Protein AF-A0A7S2I646-F1 (afdb_monomer)

Foldseek 3Di:
DDDDDPPPDDDPDPPVVVVVVVVVVVVVVVVVVVVVVVLVPDDPVCNVLDDPDPDPVVVVLVPDDPVSVVVVLVVLQVVLVVCVVVVVNVVSVVSNSD

InterPro domains:
  IPR011990 Tetratricopeptide-like helical domain superfamily [G3DSA:1.25.40.10] (51-98)

Secondary structure (DSSP, 8-state):
------------S--HHHHHHHHHHHHHHHHHHHHHHHHHTS-HHHHHH--S---HHHHHHHTS-HHHHHHHHHHHHHHHHHHHHTT-HHHHHHHHT-

pLDDT: mean 80.38, std 17.05, range [36.31, 98.25]

Radius of gyration: 22.43 Å; Cα contacts (8 Å, |Δi|>4): 33; chains: 1; bounding box: 46×64×43 Å

Solvent-accessible surface area (backbone atoms only — not comparable to full-atom values): 5954 Å² total; per-residue (Å²): 142,83,80,78,81,78,86,82,74,86,84,87,63,91,48,62,67,59,53,52,50,54,51,52,51,51,53,52,50,54,54,48,52,55,51,47,57,56,51,72,71,45,58,71,70,54,63,77,67,62,57,91,72,83,47,69,66,52,61,54,51,72,70,46,58,70,76,58,36,51,54,51,53,52,51,39,50,49,57,16,50,52,31,42,75,73,68,37,53,68,64,14,50,60,35,69,62,104

Organism: NCBI:txid327968

Mean predicted aligned error: 13.11 Å

Sequence (98 aa):
WVQAPAAMGMFGGDNELGNILQEAVKLKSAQMGQKRKQYETWPFFVQHTIFHSEKEDFKAWRQLPFAEKMKVSERIKEEGNELHSKGQWSDAVDKYEE

Structure (mmCIF, N/CA/C/O backbone):
data_AF-A0A7S2I646-F1
#
_entry.id   AF-A0A7S2I646-F1
#
loop_
_atom_site.group_PDB
_atom_site.id
_atom_site.type_symbol
_atom_site.label_atom_id
_atom_site.label_alt_id
_atom_site.label_comp_id
_atom_site.label_asym_id
_atom_site.label_entity_id
_atom_site.label_seq_id
_atom_site.pdbx_PDB_ins_code
_atom_site.Cartn_x
_atom_site.Cartn_y
_atom_site.Cartn_z
_atom_site.occupancy
_atom_site.B_iso_or_equiv
_atom_site.auth_seq_id
_atom_site.auth_comp_id
_atom_site.auth_asym_id
_atom_site.auth_atom_id
_atom_site.pdbx_PDB_model_num
ATOM 1 N N . TRP A 1 1 ? 19.972 47.802 10.657 1.00 45.66 1 TRP A N 1
ATOM 2 C CA . TRP A 1 1 ? 19.121 47.122 11.646 1.00 45.66 1 TRP A CA 1
ATOM 3 C C . TRP A 1 1 ? 18.227 46.122 10.943 1.00 45.66 1 TRP A C 1
ATOM 5 O O . TRP A 1 1 ? 17.233 46.556 10.397 1.00 45.66 1 TRP A O 1
ATOM 15 N N . VAL A 1 2 ? 18.601 44.841 10.911 1.00 40.00 2 VAL A N 1
ATOM 16 C CA . VAL A 1 2 ? 17.724 43.711 11.277 1.00 40.00 2 VAL A CA 1
ATOM 17 C C . VAL A 1 2 ? 18.676 42.577 11.660 1.00 40.00 2 VAL A C 1
ATOM 19 O O . VAL A 1 2 ? 19.292 41.943 10.811 1.00 40.00 2 VAL A O 1
ATOM 22 N N . GLN A 1 3 ? 18.872 42.415 12.964 1.00 36.31 3 GLN A N 1
ATOM 23 C CA . GLN A 1 3 ? 19.603 41.311 13.566 1.00 36.31 3 GLN A CA 1
ATOM 24 C C . GLN A 1 3 ? 18.612 40.153 13.705 1.00 36.31 3 GLN A C 1
ATOM 26 O O . GLN A 1 3 ? 17.602 40.296 14.390 1.00 36.31 3 GLN A O 1
ATOM 31 N N . ALA A 1 4 ? 18.854 39.038 13.016 1.00 44.03 4 ALA A N 1
ATOM 32 C CA . ALA A 1 4 ? 18.091 37.816 13.243 1.00 44.03 4 ALA A CA 1
ATOM 33 C C . ALA A 1 4 ? 18.421 37.295 14.656 1.00 44.03 4 ALA A C 1
ATOM 35 O O . ALA A 1 4 ? 19.607 37.196 14.988 1.00 44.03 4 ALA A O 1
ATOM 36 N N . PRO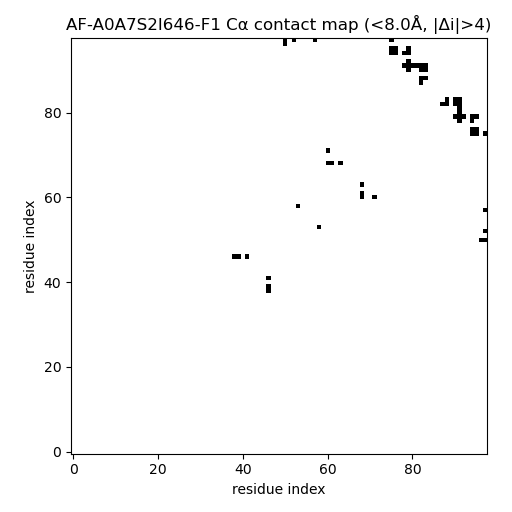 A 1 5 ? 17.429 36.989 15.510 1.00 44.41 5 PRO A N 1
ATOM 37 C CA . PRO A 1 5 ? 17.713 36.461 16.832 1.00 44.41 5 PRO A CA 1
ATOM 38 C C . PRO A 1 5 ? 18.255 35.038 16.692 1.00 44.41 5 PRO A C 1
ATOM 40 O O . PRO A 1 5 ? 17.557 34.121 16.260 1.00 44.41 5 PRO A O 1
ATOM 43 N N . ALA A 1 6 ? 19.522 34.867 17.066 1.00 43.88 6 ALA A N 1
ATOM 44 C CA . ALA A 1 6 ? 20.096 33.568 17.351 1.00 43.88 6 ALA A CA 1
ATOM 45 C C . ALA A 1 6 ? 19.301 32.947 18.506 1.00 43.88 6 ALA A C 1
ATOM 47 O O . ALA A 1 6 ? 19.454 33.344 19.661 1.00 43.88 6 ALA A O 1
ATOM 48 N N . ALA A 1 7 ? 18.449 31.971 18.197 1.00 47.81 7 ALA A N 1
ATOM 49 C CA . ALA A 1 7 ? 17.899 31.056 19.187 1.00 47.81 7 ALA A CA 1
ATOM 50 C C . ALA A 1 7 ? 19.019 30.104 19.641 1.00 47.81 7 ALA A C 1
ATOM 52 O O . ALA A 1 7 ? 19.049 28.925 19.304 1.00 47.81 7 ALA A O 1
ATOM 53 N N . MET A 1 8 ? 19.990 30.655 20.367 1.00 47.59 8 MET A N 1
ATOM 54 C CA . MET A 1 8 ? 21.030 29.913 21.063 1.00 47.59 8 MET A CA 1
ATOM 55 C C . MET A 1 8 ? 20.491 29.614 22.461 1.00 47.59 8 MET A C 1
ATOM 57 O O . MET A 1 8 ? 20.765 30.312 23.432 1.00 47.59 8 MET A O 1
ATOM 61 N N . GLY A 1 9 ? 19.612 28.615 22.518 1.00 43.12 9 GLY A N 1
ATOM 62 C CA . GLY A 1 9 ? 18.990 28.126 23.738 1.00 43.12 9 GLY A CA 1
ATOM 63 C C . GLY A 1 9 ? 19.397 26.684 24.010 1.00 43.12 9 GLY A C 1
ATOM 64 O O . GLY A 1 9 ? 18.845 25.771 23.413 1.00 43.12 9 GLY A O 1
ATOM 65 N N . MET A 1 10 ? 20.321 26.527 24.960 1.00 47.50 10 MET A N 1
ATOM 66 C CA . MET A 1 10 ? 20.365 25.427 25.933 1.00 47.50 10 MET A CA 1
ATOM 67 C C . MET A 1 10 ? 20.516 23.992 25.404 1.00 47.50 10 MET A C 1
ATOM 69 O O . MET A 1 10 ? 19.564 23.230 25.431 1.00 47.50 10 MET A O 1
ATOM 73 N N . PHE A 1 11 ? 21.744 23.573 25.091 1.00 50.03 11 PHE A N 1
ATOM 74 C CA . PHE A 1 11 ? 22.197 22.201 25.380 1.00 50.03 11 PHE A CA 1
ATOM 75 C C . PHE A 1 11 ? 23.693 22.230 25.727 1.00 50.03 11 PHE A C 1
ATOM 77 O O . PHE A 1 11 ? 24.549 21.806 24.958 1.00 50.03 11 PHE A O 1
ATOM 84 N N . GLY A 1 12 ? 24.002 22.838 26.876 1.00 45.88 12 GLY A N 1
ATOM 85 C CA . GLY A 1 12 ? 25.315 22.769 27.513 1.00 45.88 12 GLY A CA 1
ATOM 86 C C . GLY A 1 12 ? 25.336 21.613 28.508 1.00 45.88 12 GLY A C 1
ATOM 87 O O . GLY A 1 12 ? 24.665 21.673 29.533 1.00 45.88 12 GLY A O 1
ATOM 88 N N . GLY A 1 13 ? 26.085 20.570 28.175 1.00 46.41 13 GLY A N 1
ATOM 89 C CA . GLY A 1 13 ? 26.248 19.341 28.950 1.00 46.41 13 GLY A CA 1
ATOM 90 C C . GLY A 1 13 ? 26.352 18.188 27.967 1.00 46.41 13 GLY A C 1
ATOM 91 O O . GLY A 1 13 ? 25.512 18.122 27.075 1.00 46.41 13 GLY A O 1
ATOM 92 N N . ASP A 1 14 ? 27.391 17.356 28.074 1.00 61.16 14 ASP A N 1
ATOM 93 C CA . ASP A 1 14 ? 27.642 16.202 27.199 1.00 61.16 14 ASP A CA 1
ATOM 94 C C . ASP A 1 14 ? 26.370 15.367 27.032 1.00 61.16 14 ASP A C 1
ATOM 96 O O . ASP A 1 14 ? 26.009 14.534 27.863 1.00 61.16 14 ASP A O 1
ATOM 100 N N . ASN A 1 15 ? 25.632 15.661 25.964 1.00 70.19 15 ASN A N 1
ATOM 101 C CA . ASN A 1 15 ? 24.295 15.146 25.772 1.00 70.19 15 ASN A CA 1
ATOM 102 C C . ASN A 1 15 ? 24.441 13.860 24.976 1.00 70.19 15 ASN A C 1
ATOM 104 O O . ASN A 1 15 ? 24.247 13.845 23.763 1.00 70.19 15 ASN A O 1
ATOM 108 N N . GLU A 1 16 ? 24.857 12.797 25.661 1.00 79.69 16 GLU A N 1
ATOM 109 C CA . GLU A 1 16 ? 25.010 11.450 25.107 1.00 79.69 16 GLU A CA 1
ATOM 110 C C . GLU A 1 16 ? 23.783 11.054 24.272 1.00 79.69 16 GLU A C 1
ATOM 112 O O . GLU A 1 16 ? 23.916 10.604 23.136 1.00 79.69 16 GLU A O 1
ATOM 117 N N . LEU A 1 17 ? 22.579 11.367 24.763 1.00 82.31 17 LEU A N 1
ATOM 118 C CA . LEU A 1 17 ? 21.332 11.183 24.022 1.00 82.31 17 LEU A CA 1
ATOM 119 C C . LEU A 1 17 ? 21.273 12.030 22.739 1.00 82.31 17 LEU A C 1
ATOM 121 O O . LEU A 1 17 ? 20.864 11.538 21.691 1.00 82.31 17 LEU A O 1
ATOM 125 N N . GLY A 1 18 ? 21.688 13.296 22.800 1.00 84.88 18 GLY A N 1
ATOM 126 C CA . GLY A 1 18 ? 21.779 14.176 21.633 1.00 84.88 18 GLY A CA 1
ATOM 127 C C . GLY A 1 18 ? 22.759 13.656 20.577 1.00 84.88 18 GLY A C 1
ATOM 128 O O . GLY A 1 18 ? 22.443 13.680 19.387 1.00 84.88 18 GLY A O 1
ATOM 129 N N . ASN A 1 19 ? 23.902 13.119 21.004 1.00 85.69 19 ASN A N 1
ATOM 130 C CA . ASN A 1 19 ? 24.891 12.504 20.119 1.00 85.69 19 ASN A CA 1
ATOM 131 C C . ASN A 1 19 ? 24.339 11.226 19.468 1.00 85.69 19 ASN A C 1
ATOM 133 O O . ASN A 1 19 ? 24.404 11.094 18.245 1.00 85.69 19 ASN A O 1
ATOM 137 N N . ILE A 1 20 ? 23.699 10.346 20.246 1.00 88.56 20 ILE A N 1
ATOM 138 C CA . ILE A 1 20 ? 23.029 9.138 19.737 1.00 88.56 20 ILE A CA 1
ATOM 139 C C . ILE A 1 20 ? 21.941 9.504 18.718 1.00 88.56 20 ILE A C 1
ATOM 141 O O . ILE A 1 20 ? 21.855 8.897 17.650 1.00 88.56 20 ILE A O 1
ATOM 145 N N . LEU A 1 21 ? 21.124 10.523 19.001 1.00 89.88 21 LEU A N 1
ATOM 146 C CA . LEU A 1 21 ? 20.094 10.992 18.072 1.00 89.88 21 LEU A CA 1
ATOM 147 C C . LEU A 1 21 ? 20.707 11.543 16.778 1.00 89.88 21 LEU A C 1
ATOM 149 O O . LEU A 1 21 ? 20.210 11.241 15.693 1.00 89.88 21 LEU A O 1
ATOM 153 N N . GLN A 1 22 ? 21.801 12.305 16.857 1.00 88.12 22 GLN A N 1
ATOM 154 C CA . GLN A 1 22 ? 22.503 12.793 15.667 1.00 88.12 22 GLN A CA 1
ATOM 155 C C . GLN A 1 22 ? 23.090 11.652 14.827 1.00 88.12 22 GLN A C 1
ATOM 157 O O . GLN A 1 22 ? 23.003 11.691 13.597 1.00 88.12 22 GLN A O 1
ATOM 162 N N . GLU A 1 23 ? 23.665 10.629 15.457 1.00 89.88 23 GLU A N 1
ATOM 163 C 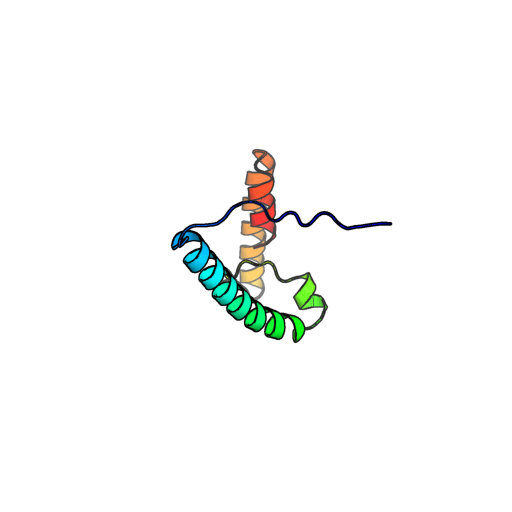CA . GLU A 1 23 ? 24.158 9.439 14.760 1.00 89.88 23 GLU A CA 1
ATOM 164 C C . GLU A 1 23 ? 23.021 8.642 14.113 1.00 89.88 23 GLU A C 1
ATOM 166 O O . GLU A 1 23 ? 23.107 8.298 12.932 1.00 89.88 23 GLU A O 1
ATOM 171 N N . ALA A 1 24 ? 21.912 8.435 14.827 1.00 89.81 24 ALA A N 1
ATOM 172 C CA . ALA A 1 24 ? 20.723 7.775 14.295 1.00 89.81 24 ALA A CA 1
ATOM 173 C C . ALA A 1 24 ? 20.144 8.522 13.080 1.00 89.81 24 ALA A C 1
ATOM 175 O O . ALA A 1 24 ? 19.774 7.902 12.079 1.00 89.81 24 ALA A O 1
ATOM 176 N N . VAL A 1 25 ? 20.114 9.859 13.122 1.00 89.88 25 VAL A N 1
ATOM 177 C CA . VAL A 1 25 ? 19.680 10.694 11.991 1.00 89.88 25 VAL A CA 1
ATOM 178 C C . VAL A 1 25 ? 20.623 10.543 10.799 1.00 89.88 25 VAL A C 1
ATOM 180 O O . VAL A 1 25 ? 20.145 10.387 9.671 1.00 89.88 25 VAL A O 1
ATOM 183 N N . LYS A 1 26 ? 21.945 10.542 11.013 1.00 90.88 26 LYS A N 1
ATOM 184 C CA . LYS A 1 26 ? 22.935 10.323 9.942 1.00 90.88 26 LYS A CA 1
ATOM 185 C C . LYS A 1 26 ? 22.764 8.946 9.298 1.00 90.88 26 LYS A C 1
ATOM 187 O O . LYS A 1 26 ? 22.705 8.857 8.072 1.00 90.88 26 LYS A O 1
ATOM 192 N N . LEU A 1 27 ? 22.614 7.896 10.108 1.00 89.50 27 LEU A N 1
ATOM 193 C CA . LEU A 1 27 ? 22.373 6.526 9.647 1.00 89.50 27 LEU A CA 1
ATOM 194 C C . LEU A 1 27 ? 21.090 6.426 8.815 1.00 89.50 27 LEU A C 1
ATOM 196 O O . LEU A 1 27 ? 21.123 5.937 7.685 1.00 89.50 27 LEU A O 1
ATOM 200 N N . LYS A 1 28 ? 19.969 6.949 9.324 1.00 86.88 28 LYS A N 1
ATOM 201 C CA . LYS A 1 28 ? 18.687 6.921 8.608 1.00 86.88 28 LYS A CA 1
ATOM 202 C C . LYS A 1 28 ? 18.735 7.742 7.318 1.00 86.88 28 LYS A C 1
ATOM 204 O O . LYS A 1 28 ? 18.190 7.313 6.305 1.00 86.88 28 LYS A O 1
ATOM 209 N N . SER A 1 29 ? 19.428 8.881 7.323 1.00 85.44 29 SER A N 1
ATOM 210 C CA . SER A 1 29 ? 19.618 9.718 6.130 1.00 85.44 29 SER A CA 1
ATOM 211 C C . SER A 1 29 ? 20.450 9.006 5.060 1.00 85.44 29 SER A C 1
ATOM 213 O O . SER A 1 29 ? 20.094 9.047 3.884 1.00 85.44 29 SER A O 1
ATOM 215 N N . ALA A 1 30 ? 21.512 8.296 5.454 1.00 87.62 30 ALA A N 1
ATOM 216 C CA . ALA A 1 30 ? 22.309 7.475 4.543 1.00 87.62 30 ALA A CA 1
ATOM 217 C C . ALA A 1 30 ? 21.492 6.315 3.942 1.00 87.62 30 ALA A C 1
ATOM 219 O O . ALA A 1 30 ? 21.522 6.110 2.727 1.00 87.62 30 ALA A O 1
ATOM 220 N N . GLN A 1 31 ? 20.708 5.606 4.763 1.00 84.56 31 GLN A N 1
ATOM 221 C CA . GLN A 1 31 ? 19.810 4.536 4.306 1.00 84.56 31 GLN A CA 1
ATOM 222 C C . GLN A 1 31 ? 18.736 5.060 3.337 1.00 84.56 31 GLN A C 1
ATOM 224 O O . GLN A 1 31 ? 18.504 4.476 2.277 1.00 84.56 31 GLN A O 1
ATOM 229 N N . MET A 1 32 ? 18.112 6.194 3.665 1.00 82.69 32 MET A N 1
ATOM 230 C CA . MET A 1 32 ? 17.124 6.859 2.809 1.00 82.69 32 MET A CA 1
ATOM 231 C C . MET A 1 32 ? 17.744 7.335 1.494 1.00 82.69 32 MET A C 1
ATOM 233 O O . MET A 1 32 ? 17.116 7.212 0.447 1.00 82.69 32 MET A O 1
ATOM 237 N N . GLY A 1 33 ? 18.983 7.832 1.521 1.00 85.50 33 GLY A N 1
ATOM 238 C CA . GLY A 1 33 ? 19.700 8.268 0.324 1.00 85.50 33 GLY A CA 1
ATOM 239 C C . GLY A 1 33 ? 19.906 7.144 -0.694 1.00 85.50 33 GLY A C 1
ATOM 240 O O . GLY A 1 33 ? 19.764 7.374 -1.893 1.00 85.50 33 GLY A O 1
ATOM 241 N N . GLN A 1 34 ? 20.186 5.919 -0.237 1.00 81.00 34 GLN A N 1
ATOM 242 C CA . GLN A 1 34 ? 20.286 4.750 -1.118 1.00 81.00 34 GLN A CA 1
ATOM 243 C C . GLN A 1 34 ? 18.929 4.372 -1.723 1.00 81.00 34 GLN A C 1
ATOM 245 O O . GLN A 1 34 ? 18.826 4.232 -2.942 1.00 81.00 34 GLN A O 1
ATOM 250 N N . LYS A 1 35 ? 17.878 4.282 -0.897 1.00 80.12 35 LYS A N 1
ATOM 251 C CA . LYS A 1 35 ? 16.514 3.973 -1.363 1.00 80.12 35 LYS A CA 1
ATOM 252 C C . LYS A 1 35 ? 15.985 5.022 -2.342 1.00 80.12 35 LYS A C 1
ATOM 254 O O . LYS A 1 35 ? 15.384 4.673 -3.351 1.00 80.12 35 LYS A O 1
ATOM 259 N N . ARG A 1 36 ? 16.266 6.303 -2.091 1.00 83.81 36 ARG A N 1
ATOM 260 C CA . ARG A 1 36 ? 15.862 7.412 -2.962 1.00 83.81 36 ARG A CA 1
ATOM 261 C C . ARG A 1 36 ? 16.495 7.320 -4.347 1.00 83.81 36 ARG A C 1
ATOM 263 O O . ARG A 1 36 ? 15.788 7.488 -5.330 1.00 83.81 36 ARG A O 1
ATOM 270 N N . LYS A 1 37 ? 17.788 6.991 -4.438 1.00 87.25 37 LYS A N 1
ATOM 271 C CA . LYS A 1 37 ? 18.451 6.773 -5.736 1.00 87.25 37 LYS A CA 1
ATOM 272 C C . LYS A 1 37 ? 17.792 5.647 -6.532 1.00 87.25 37 LYS A C 1
ATOM 274 O O . LYS A 1 37 ? 17.665 5.765 -7.740 1.00 87.25 37 LYS A O 1
ATOM 279 N N . GLN A 1 38 ? 17.380 4.568 -5.867 1.00 81.56 38 GLN A N 1
ATOM 280 C CA . GLN A 1 38 ? 16.670 3.465 -6.517 1.00 81.56 38 GLN A CA 1
ATOM 281 C C . GLN A 1 38 ? 15.250 3.861 -6.943 1.00 81.56 38 GLN A C 1
ATOM 283 O O . GLN A 1 38 ? 14.816 3.498 -8.027 1.00 81.56 38 GLN A O 1
ATOM 288 N N . TYR A 1 39 ? 14.541 4.630 -6.120 1.00 81.50 39 TYR A N 1
ATOM 289 C CA . TYR A 1 39 ? 13.222 5.157 -6.465 1.00 81.50 39 TYR A CA 1
ATOM 290 C C . TYR A 1 39 ? 13.277 6.093 -7.684 1.00 81.50 39 TYR A C 1
ATOM 292 O O . TYR A 1 39 ? 12.467 5.973 -8.598 1.00 81.50 39 TYR A O 1
ATOM 300 N N . GLU A 1 40 ? 14.272 6.984 -7.737 1.00 86.00 40 GLU A N 1
ATOM 301 C CA . GLU A 1 40 ? 14.454 7.948 -8.832 1.00 86.00 40 GLU A CA 1
ATOM 302 C C . GLU A 1 40 ? 14.790 7.281 -10.181 1.00 86.00 40 GLU A C 1
ATOM 304 O O . GLU A 1 40 ? 14.566 7.893 -11.224 1.00 86.00 40 GLU A O 1
ATOM 309 N N . THR A 1 41 ? 15.281 6.033 -10.200 1.00 87.25 41 THR A N 1
ATOM 310 C CA . THR A 1 41 ? 15.523 5.287 -11.452 1.00 87.25 41 THR A CA 1
ATOM 311 C C . THR A 1 41 ? 14.287 4.562 -11.981 1.00 87.25 41 THR A C 1
ATOM 313 O O . THR A 1 41 ? 14.299 4.096 -13.122 1.00 87.25 41 THR A O 1
ATOM 316 N N . TRP A 1 42 ? 13.216 4.445 -11.193 1.00 81.12 42 TRP A N 1
ATOM 317 C CA . TRP A 1 42 ? 12.001 3.763 -11.626 1.00 81.12 42 TRP A CA 1
ATOM 318 C C . TRP A 1 42 ? 11.184 4.606 -12.613 1.00 81.12 42 TRP A C 1
ATOM 320 O O . TRP A 1 42 ? 11.186 5.835 -12.522 1.00 81.12 42 TRP A O 1
ATOM 330 N N . PRO A 1 43 ? 10.443 3.976 -13.546 1.00 84.25 43 PRO A N 1
ATOM 331 C CA . PRO A 1 43 ? 9.518 4.689 -14.421 1.00 84.25 43 PRO A CA 1
ATOM 332 C C . PRO A 1 43 ? 8.498 5.519 -13.630 1.00 84.25 43 PRO A C 1
ATOM 334 O O . PRO A 1 43 ? 8.056 5.107 -12.560 1.00 84.25 43 PRO A O 1
ATOM 337 N N . PHE A 1 44 ? 8.059 6.647 -14.195 1.00 79.31 44 PHE A N 1
ATOM 338 C CA . PHE A 1 44 ? 7.153 7.590 -13.525 1.00 79.31 44 PHE A CA 1
ATOM 339 C C . PHE A 1 44 ? 5.883 6.923 -12.975 1.00 79.31 44 PHE A C 1
ATOM 341 O O . PHE A 1 44 ? 5.500 7.165 -11.837 1.00 79.31 44 PHE A O 1
ATOM 348 N N . PHE A 1 45 ? 5.261 6.014 -13.734 1.00 70.25 45 PHE A N 1
ATOM 349 C CA . PHE A 1 45 ? 4.070 5.311 -13.250 1.00 70.25 45 PHE A CA 1
ATOM 350 C C . PHE A 1 45 ? 4.365 4.472 -11.997 1.00 70.25 45 PHE A C 1
ATOM 352 O O . PHE A 1 45 ? 3.572 4.489 -11.071 1.00 70.25 45 PHE A O 1
ATOM 359 N N . VAL A 1 46 ? 5.532 3.826 -11.921 1.00 69.38 46 VAL A N 1
ATOM 360 C CA . VAL A 1 46 ? 5.952 3.008 -10.774 1.00 69.38 46 VAL A CA 1
ATOM 361 C C . VAL A 1 46 ? 6.191 3.876 -9.538 1.00 69.38 46 VAL A C 1
ATOM 363 O O . VAL A 1 46 ? 5.789 3.499 -8.443 1.00 69.38 46 VAL A O 1
ATOM 366 N N . GLN A 1 47 ? 6.780 5.062 -9.707 1.00 75.25 47 GLN A N 1
ATOM 367 C CA . GLN A 1 47 ? 6.962 6.035 -8.623 1.00 75.25 47 GLN A CA 1
ATOM 368 C C . GLN A 1 47 ? 5.624 6.459 -7.993 1.00 75.25 47 GLN A C 1
ATOM 370 O O . GLN A 1 47 ? 5.529 6.625 -6.781 1.00 75.25 47 GLN A O 1
ATOM 375 N N . HIS A 1 48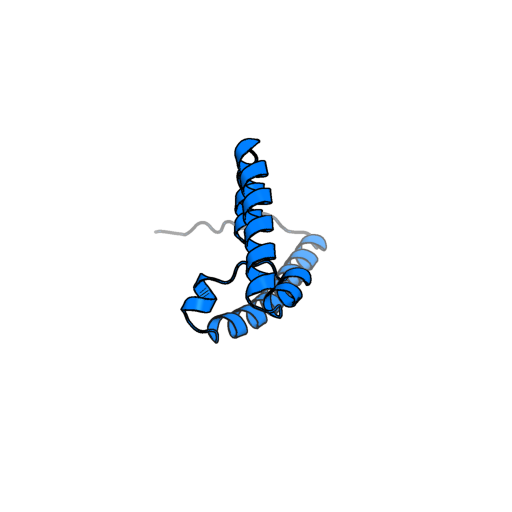 ? 4.573 6.575 -8.808 1.00 69.88 48 HIS A N 1
ATOM 376 C CA . HIS A 1 48 ? 3.243 7.008 -8.371 1.00 69.88 48 HIS A CA 1
ATOM 377 C C . HIS A 1 48 ? 2.283 5.871 -8.004 1.00 69.88 48 HIS A C 1
ATOM 379 O O . HIS A 1 48 ? 1.175 6.146 -7.552 1.00 69.88 48 HIS A O 1
ATOM 385 N N . THR A 1 49 ? 2.688 4.614 -8.186 1.00 64.81 49 THR A N 1
ATOM 386 C CA . THR A 1 49 ? 1.873 3.436 -7.846 1.00 64.81 49 THR A CA 1
ATOM 387 C C . THR A 1 49 ? 2.547 2.515 -6.834 1.00 64.81 49 THR A C 1
ATOM 389 O O . THR A 1 49 ? 2.005 1.455 -6.528 1.00 64.81 49 THR A O 1
ATOM 392 N N . ILE A 1 50 ? 3.748 2.852 -6.352 1.00 60.12 50 ILE A N 1
ATOM 393 C CA . ILE A 1 50 ? 4.400 2.087 -5.292 1.00 60.12 50 ILE A CA 1
ATOM 394 C C . ILE A 1 50 ? 3.836 2.507 -3.946 1.00 60.12 50 ILE A C 1
ATOM 396 O O . ILE A 1 50 ? 4.125 3.575 -3.410 1.00 60.12 50 ILE A O 1
ATOM 400 N N . PHE A 1 51 ? 3.044 1.601 -3.395 1.00 59.59 51 PHE A N 1
ATOM 401 C CA . PHE A 1 51 ? 2.689 1.594 -1.992 1.00 59.59 51 PHE A CA 1
ATOM 402 C C . PHE A 1 51 ? 3.874 1.031 -1.194 1.00 59.59 51 PHE A C 1
ATOM 404 O O . PHE A 1 51 ? 4.572 0.115 -1.634 1.00 59.59 51 PHE A O 1
ATOM 411 N N . HIS A 1 52 ? 4.157 1.634 -0.038 1.00 54.38 52 HIS A N 1
ATOM 412 C CA . HIS A 1 52 ? 5.390 1.445 0.747 1.00 54.38 52 HIS A CA 1
ATOM 413 C C . HIS A 1 52 ? 5.534 0.053 1.388 1.00 54.38 52 HIS A C 1
ATOM 415 O O . HIS A 1 52 ? 6.499 -0.234 2.101 1.00 54.38 52 HIS A O 1
ATOM 421 N N . SER A 1 53 ? 4.560 -0.812 1.170 1.00 57.75 53 SER A N 1
ATOM 422 C CA . SER A 1 53 ? 4.421 -2.120 1.774 1.00 57.75 53 SER A CA 1
ATOM 423 C C . SER A 1 53 ? 5.218 -3.160 0.976 1.00 57.75 53 SER A C 1
ATOM 425 O O . SER A 1 53 ? 4.731 -3.851 0.086 1.00 57.75 53 SER A O 1
ATOM 427 N N . GLU A 1 54 ? 6.493 -3.321 1.331 1.00 64.12 54 GLU A N 1
ATOM 428 C CA . GLU A 1 54 ? 7.339 -4.435 0.872 1.00 64.12 54 GLU A CA 1
ATOM 429 C C . GLU A 1 54 ? 7.052 -5.734 1.655 1.00 64.12 54 GLU A C 1
ATOM 431 O O . GLU A 1 54 ? 7.975 -6.433 2.074 1.00 64.12 54 GLU A O 1
ATOM 436 N N . LYS A 1 55 ? 5.776 -6.071 1.896 1.00 74.00 55 LYS A N 1
ATOM 437 C CA . LYS A 1 55 ? 5.428 -7.340 2.555 1.00 74.00 55 LYS A CA 1
ATOM 438 C C . LYS A 1 55 ? 5.824 -8.503 1.638 1.00 74.00 55 LYS A C 1
ATOM 440 O O . LYS A 1 55 ? 5.607 -8.448 0.425 1.00 74.00 55 LYS A O 1
ATOM 445 N N . GLU A 1 56 ? 6.400 -9.560 2.209 1.00 74.81 56 GLU A N 1
ATOM 446 C CA . GLU A 1 56 ? 6.824 -10.746 1.443 1.00 74.81 56 GLU A CA 1
ATOM 447 C C . GLU A 1 56 ? 5.651 -11.384 0.682 1.00 74.81 56 GLU A C 1
ATOM 449 O O . GLU A 1 56 ? 5.799 -11.782 -0.475 1.00 74.81 56 GLU A O 1
ATOM 454 N N . ASP A 1 57 ? 4.451 -11.342 1.264 1.00 81.25 57 ASP A N 1
ATOM 455 C CA . ASP A 1 57 ? 3.221 -11.811 0.626 1.00 81.25 57 ASP A CA 1
ATOM 456 C C . ASP A 1 57 ? 2.946 -11.103 -0.710 1.00 81.25 57 ASP A C 1
ATOM 458 O O . ASP A 1 57 ? 2.520 -11.735 -1.675 1.00 81.25 57 ASP A O 1
ATOM 462 N N . PHE A 1 58 ? 3.271 -9.812 -0.831 1.00 82.06 58 PHE A N 1
ATOM 463 C CA . PHE A 1 58 ? 2.976 -9.043 -2.044 1.00 82.06 58 PHE A CA 1
ATOM 464 C C . PHE A 1 58 ? 3.915 -9.431 -3.175 1.00 82.06 58 PHE A C 1
ATOM 466 O O . PHE A 1 58 ? 3.522 -9.472 -4.343 1.00 82.06 58 PHE A O 1
ATOM 473 N N . LYS A 1 59 ? 5.173 -9.745 -2.840 1.00 82.19 59 LYS A N 1
ATOM 474 C CA . LYS A 1 59 ? 6.117 -10.309 -3.807 1.00 82.19 59 LYS A CA 1
ATOM 475 C C . LYS A 1 59 ? 5.590 -11.648 -4.314 1.00 82.19 59 LYS A C 1
ATOM 477 O O . LYS A 1 59 ? 5.580 -11.849 -5.526 1.00 82.19 59 LYS A O 1
ATOM 482 N N . ALA A 1 60 ? 5.093 -12.511 -3.426 1.00 87.06 60 ALA A N 1
ATOM 483 C CA . ALA A 1 60 ? 4.518 -13.799 -3.803 1.00 87.06 60 ALA A CA 1
ATOM 484 C C . ALA A 1 60 ? 3.268 -13.642 -4.691 1.00 87.06 60 ALA A C 1
ATOM 486 O O . ALA A 1 60 ? 3.200 -14.241 -5.765 1.00 87.06 60 ALA A O 1
ATOM 487 N N . TRP A 1 61 ? 2.314 -12.781 -4.318 1.00 88.44 61 TRP A N 1
ATOM 488 C CA . TRP A 1 61 ? 1.084 -12.558 -5.091 1.00 88.44 61 TRP A CA 1
ATOM 489 C C . TRP A 1 61 ? 1.357 -11.989 -6.486 1.00 88.44 61 TRP A C 1
ATOM 491 O O . TRP A 1 61 ? 0.728 -12.393 -7.466 1.00 88.44 61 TRP A O 1
ATOM 501 N N . ARG A 1 62 ? 2.355 -11.108 -6.624 1.00 84.50 62 ARG A N 1
ATOM 502 C CA . ARG A 1 62 ? 2.756 -10.550 -7.927 1.00 84.50 62 ARG A CA 1
ATOM 503 C C . ARG A 1 62 ? 3.329 -11.596 -8.887 1.00 84.50 62 ARG A C 1
ATOM 505 O O . ARG A 1 62 ? 3.283 -11.363 -10.097 1.00 84.50 62 ARG A O 1
ATOM 512 N N . GLN A 1 63 ? 3.796 -12.744 -8.394 1.00 89.69 63 GLN A N 1
ATOM 513 C CA . GLN A 1 63 ? 4.277 -13.856 -9.225 1.00 89.69 63 GLN A CA 1
ATOM 514 C C . GLN A 1 63 ? 3.173 -14.850 -9.621 1.00 89.69 63 GLN A C 1
ATOM 516 O O . GLN A 1 63 ? 3.409 -15.723 -10.453 1.00 89.69 63 GLN A O 1
ATOM 521 N N . LEU A 1 64 ? 1.960 -14.725 -9.071 1.00 92.12 64 LEU A N 1
ATOM 522 C CA . LEU A 1 64 ? 0.862 -15.640 -9.379 1.00 92.12 64 LEU A CA 1
ATOM 523 C C . LEU A 1 64 ? 0.358 -15.499 -10.835 1.00 92.12 64 LEU A C 1
ATOM 525 O 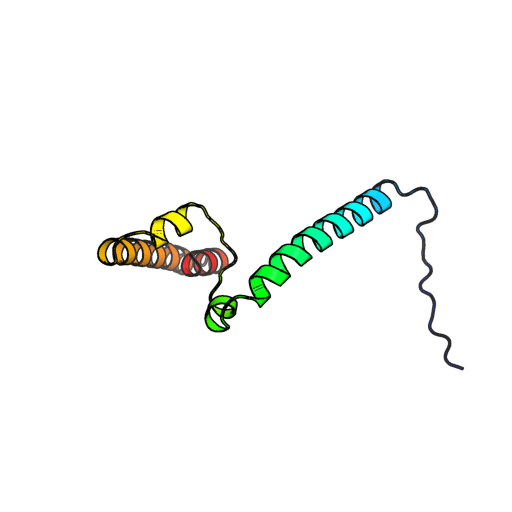O . LEU A 1 64 ? 0.442 -14.415 -11.432 1.00 92.12 64 LEU A O 1
ATOM 529 N N . PRO A 1 65 ? -0.232 -16.565 -11.412 1.00 96.12 65 PRO A N 1
ATOM 530 C CA . PRO A 1 65 ? -0.998 -16.473 -12.652 1.00 96.12 65 PRO A CA 1
ATOM 531 C C . PRO A 1 65 ? -2.170 -15.495 -12.521 1.00 96.12 65 PRO A C 1
ATOM 533 O O . PRO A 1 65 ? -2.708 -15.299 -11.433 1.00 96.12 65 PRO A O 1
ATOM 536 N N . PHE A 1 66 ? -2.613 -14.915 -13.640 1.00 92.25 66 PHE A N 1
ATOM 537 C CA . PHE A 1 66 ? -3.656 -13.881 -13.647 1.00 92.25 66 PHE A CA 1
ATOM 538 C C . PHE A 1 66 ? -4.937 -14.288 -12.897 1.00 92.25 66 PHE A C 1
ATOM 540 O O . PHE A 1 66 ? -5.441 -13.514 -12.091 1.00 92.25 66 PHE A O 1
ATOM 547 N N . ALA A 1 67 ? -5.427 -15.515 -13.099 1.00 95.69 67 ALA A N 1
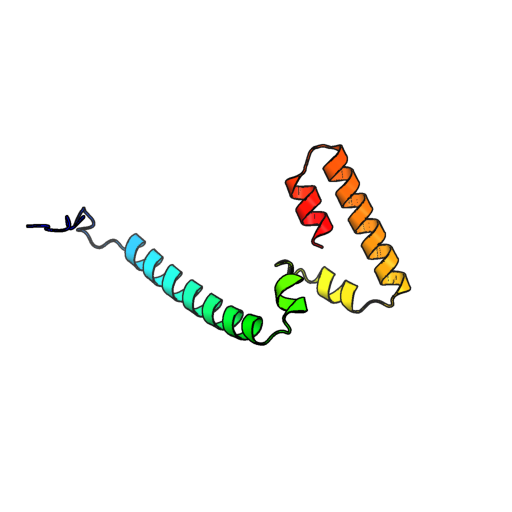ATOM 548 C CA . ALA A 1 67 ? -6.631 -15.999 -12.421 1.00 95.69 67 ALA A CA 1
ATOM 549 C C . ALA A 1 67 ? -6.484 -16.024 -10.888 1.00 95.69 67 ALA A C 1
ATOM 551 O O . ALA A 1 67 ? -7.414 -15.668 -10.171 1.00 95.69 67 ALA A O 1
ATOM 552 N N . GLU A 1 68 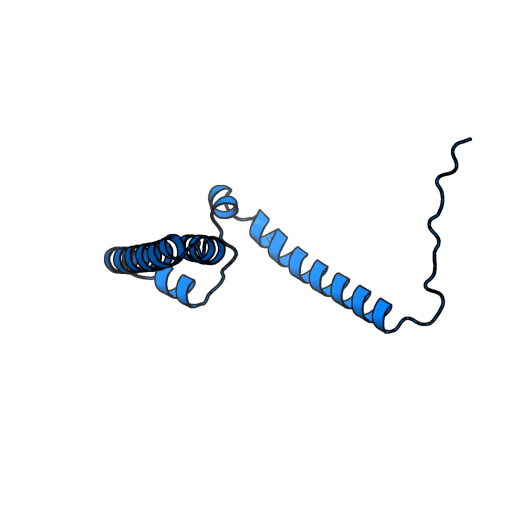? -5.308 -16.391 -10.380 1.00 95.12 68 GLU A N 1
ATOM 553 C CA . GLU A 1 68 ? -5.038 -16.411 -8.940 1.00 95.12 68 GLU A CA 1
ATOM 554 C C . GLU A 1 68 ? -4.809 -14.996 -8.390 1.00 95.12 68 GLU A C 1
ATOM 556 O O . GLU A 1 68 ? -5.254 -14.691 -7.286 1.00 95.12 68 GLU A O 1
ATOM 561 N N . LYS A 1 69 ? -4.210 -14.094 -9.181 1.00 93.12 69 LYS A N 1
ATOM 562 C CA . LYS A 1 69 ? -4.124 -12.664 -8.837 1.00 93.12 69 LYS A CA 1
ATOM 563 C C . LYS A 1 69 ? -5.504 -12.052 -8.630 1.00 93.12 69 LYS A C 1
ATOM 565 O O . LYS A 1 69 ? -5.700 -11.351 -7.646 1.00 93.12 69 LYS A O 1
ATOM 570 N N . MET A 1 70 ? -6.459 -12.361 -9.509 1.00 95.00 70 MET A N 1
ATOM 571 C CA . MET A 1 70 ? -7.830 -11.859 -9.387 1.00 95.00 70 MET A CA 1
ATOM 572 C C . MET A 1 70 ? -8.484 -12.289 -8.073 1.00 95.00 70 MET A C 1
ATOM 574 O O . MET A 1 70 ? -9.046 -11.445 -7.384 1.00 95.00 70 MET A O 1
ATOM 578 N N . LYS A 1 71 ? -8.334 -13.559 -7.672 1.00 96.44 71 LYS A N 1
ATOM 579 C CA . LYS A 1 71 ? -8.852 -14.048 -6.382 1.00 96.44 71 LYS A CA 1
ATOM 580 C C . LYS A 1 71 ? -8.236 -13.307 -5.195 1.00 96.44 71 LYS A C 1
ATOM 582 O O . LYS A 1 71 ? -8.934 -12.971 -4.243 1.00 96.44 71 LYS A O 1
ATOM 587 N N . VAL A 1 72 ? -6.927 -13.045 -5.244 1.00 94.25 72 VAL A N 1
ATOM 588 C CA . VAL A 1 72 ? -6.237 -12.276 -4.199 1.00 94.25 72 VAL A CA 1
ATOM 589 C C . VAL A 1 72 ? -6.771 -10.845 -4.137 1.00 94.25 72 VAL A C 1
ATOM 591 O O . VAL A 1 72 ? -7.109 -10.383 -3.051 1.00 94.25 72 VAL A O 1
ATOM 594 N N . SER A 1 73 ? -6.902 -10.168 -5.279 1.00 92.44 73 SER A N 1
ATOM 595 C CA . SER A 1 73 ? -7.435 -8.803 -5.343 1.00 92.44 73 SER A CA 1
ATOM 596 C C . SER A 1 73 ? -8.888 -8.714 -4.869 1.00 92.44 73 SER A C 1
ATOM 598 O O . SER A 1 73 ? -9.251 -7.763 -4.181 1.00 92.44 73 SER A O 1
ATOM 600 N N . GLU A 1 74 ? -9.725 -9.701 -5.196 1.00 96.62 74 GLU A N 1
ATOM 601 C CA . GLU A 1 74 ? -11.107 -9.768 -4.712 1.00 96.62 74 GLU A CA 1
ATOM 602 C C . GLU A 1 74 ? -11.168 -9.916 -3.195 1.00 96.62 74 GLU A C 1
ATOM 604 O O . GLU A 1 74 ? -11.865 -9.139 -2.544 1.00 96.62 74 GLU A O 1
ATOM 609 N N . ARG A 1 75 ? -10.367 -10.825 -2.631 1.00 96.06 75 ARG A N 1
ATOM 610 C CA . ARG A 1 75 ? -10.257 -11.002 -1.181 1.00 96.06 75 ARG A CA 1
ATOM 611 C C . ARG A 1 75 ? -9.801 -9.719 -0.480 1.00 96.06 75 ARG A C 1
ATOM 613 O O . ARG A 1 75 ? -10.406 -9.319 0.506 1.00 96.06 75 ARG A O 1
ATOM 620 N N . ILE A 1 76 ? -8.758 -9.055 -0.982 1.00 94.56 76 ILE A N 1
ATOM 621 C CA . ILE A 1 76 ? -8.243 -7.804 -0.396 1.00 94.56 76 ILE A CA 1
ATOM 622 C C . ILE A 1 76 ? -9.322 -6.715 -0.409 1.00 94.56 76 ILE A C 1
ATOM 624 O O . ILE A 1 76 ? -9.536 -6.039 0.596 1.00 94.56 76 ILE A O 1
ATOM 628 N N . LYS A 1 77 ? -10.050 -6.589 -1.523 1.00 95.81 77 LYS A N 1
ATOM 629 C CA . LYS A 1 77 ? -11.181 -5.665 -1.651 1.00 95.81 77 LYS A CA 1
ATOM 630 C C . LYS A 1 77 ? -12.286 -5.975 -0.636 1.00 95.81 77 LYS A C 1
ATOM 632 O O . LYS A 1 77 ? -12.841 -5.050 -0.053 1.00 95.81 77 LYS A O 1
ATOM 637 N N . GLU A 1 78 ? -12.628 -7.245 -0.433 1.00 98.00 78 GLU A N 1
ATOM 638 C CA . GLU A 1 78 ? -13.627 -7.661 0.559 1.00 98.00 78 GLU A CA 1
ATOM 639 C C . GLU A 1 78 ? -13.179 -7.339 1.990 1.00 98.00 78 GLU A C 1
ATOM 641 O O . GLU A 1 78 ? -13.927 -6.696 2.725 1.00 98.00 78 GLU A O 1
ATOM 646 N N . GLU A 1 79 ? -11.939 -7.678 2.350 1.00 96.75 79 GLU A N 1
ATOM 647 C CA . GLU A 1 79 ? -11.345 -7.352 3.653 1.00 96.75 79 GLU A CA 1
ATOM 648 C C . GLU A 1 79 ? -11.342 -5.825 3.902 1.00 96.75 79 GLU A C 1
ATOM 650 O O . GLU A 1 79 ? -11.706 -5.362 4.986 1.00 96.75 79 GLU A O 1
ATOM 655 N N . GLY A 1 80 ? -11.010 -5.023 2.883 1.00 96.75 80 GLY A N 1
ATOM 656 C CA . GLY A 1 80 ? -11.070 -3.560 2.956 1.00 96.75 80 GLY A CA 1
ATOM 657 C C . GLY A 1 80 ? -12.499 -3.025 3.107 1.00 96.75 80 GLY A C 1
ATOM 658 O O . GLY A 1 80 ? -12.749 -2.139 3.927 1.00 96.75 80 GLY A O 1
ATOM 659 N N . ASN A 1 81 ? -13.462 -3.600 2.380 1.00 98.06 81 ASN A N 1
ATOM 660 C CA . ASN A 1 81 ? -14.876 -3.229 2.480 1.00 98.06 81 ASN A CA 1
ATOM 661 C C . ASN A 1 81 ? -15.441 -3.518 3.876 1.00 98.06 81 ASN A C 1
ATOM 663 O O . ASN A 1 81 ? -16.228 -2.724 4.398 1.00 98.06 81 ASN A O 1
ATOM 667 N N . GLU A 1 82 ? -15.036 -4.623 4.504 1.00 98.25 82 GLU A N 1
ATOM 668 C CA . GLU A 1 82 ? -15.425 -4.929 5.878 1.00 98.25 82 GLU A CA 1
ATOM 669 C C . GLU A 1 82 ? -14.903 -3.883 6.866 1.00 98.25 82 GLU A C 1
ATOM 671 O O . GLU A 1 82 ? -15.676 -3.385 7.688 1.00 98.25 82 GLU A O 1
ATOM 676 N N . LEU A 1 83 ? -13.620 -3.521 6.783 1.00 97.81 83 LEU A N 1
ATOM 677 C CA . LEU A 1 83 ? -13.015 -2.487 7.631 1.00 97.81 83 LEU A CA 1
ATOM 678 C C . LEU A 1 83 ? -13.708 -1.136 7.431 1.00 97.81 83 LEU A C 1
ATOM 680 O O . LEU A 1 83 ? -14.082 -0.471 8.399 1.00 97.81 83 LEU A O 1
ATOM 684 N N . HIS A 1 84 ? -13.979 -0.784 6.174 1.00 97.69 84 HIS A N 1
ATOM 685 C CA . HIS A 1 84 ? -14.732 0.413 5.821 1.00 97.69 84 HIS A CA 1
ATOM 686 C C . HIS A 1 84 ? -16.133 0.385 6.455 1.00 97.69 84 HIS A C 1
ATOM 688 O O . HIS A 1 84 ? -16.537 1.333 7.119 1.00 97.69 84 HIS A O 1
ATOM 694 N N . SER A 1 85 ? -16.869 -0.725 6.349 1.00 97.75 85 SER A N 1
ATOM 695 C CA . SER A 1 85 ? -18.210 -0.845 6.945 1.00 97.75 85 SER A CA 1
ATOM 696 C C . SER A 1 85 ? -18.222 -0.693 8.475 1.00 97.75 85 SER A C 1
ATOM 698 O O . SER A 1 85 ? -19.212 -0.229 9.040 1.00 97.75 85 SER A O 1
ATOM 700 N N . LYS A 1 86 ? -17.110 -1.030 9.142 1.00 98.00 86 LYS A N 1
ATOM 701 C CA . LYS A 1 86 ? -16.912 -0.905 10.596 1.00 98.00 86 LYS A CA 1
ATOM 702 C C . LYS A 1 86 ? -16.443 0.492 11.025 1.00 98.00 86 LYS A C 1
ATOM 704 O O . LYS A 1 86 ? -16.241 0.727 12.213 1.00 98.00 86 LYS A O 1
ATOM 709 N N . GLY A 1 87 ? -16.256 1.419 10.084 1.00 97.31 87 GLY A N 1
ATOM 710 C CA . GLY A 1 87 ? -15.725 2.756 10.349 1.00 97.31 87 GLY A CA 1
ATOM 711 C C . GLY A 1 87 ? -14.213 2.803 10.586 1.00 97.31 87 GLY A C 1
ATOM 712 O O . GLY A 1 87 ? -13.691 3.823 11.036 1.00 97.31 87 GLY A O 1
ATOM 713 N N . GLN A 1 88 ? -13.495 1.719 10.281 1.00 97.06 88 GLN A N 1
ATOM 714 C CA . GLN A 1 88 ? -12.040 1.626 10.394 1.00 97.06 88 GLN A CA 1
ATOM 715 C C . GLN A 1 88 ? -11.385 2.128 9.104 1.00 97.06 88 GLN A C 1
ATOM 717 O O . GLN A 1 88 ? -10.844 1.362 8.312 1.00 97.06 88 GLN A O 1
ATOM 722 N N . TRP A 1 89 ? -11.487 3.434 8.856 1.00 93.12 89 TRP A N 1
ATOM 723 C CA . TRP A 1 89 ? -11.121 4.022 7.564 1.00 93.12 89 TRP A CA 1
ATOM 724 C C . TRP A 1 89 ? -9.630 3.913 7.242 1.00 93.12 89 TRP A C 1
ATOM 726 O O . TRP A 1 89 ? -9.285 3.625 6.102 1.00 93.12 89 TRP A O 1
ATOM 736 N N . SER A 1 90 ? -8.760 4.127 8.237 1.00 92.50 90 SER A N 1
ATOM 737 C CA . SER A 1 90 ? -7.306 4.0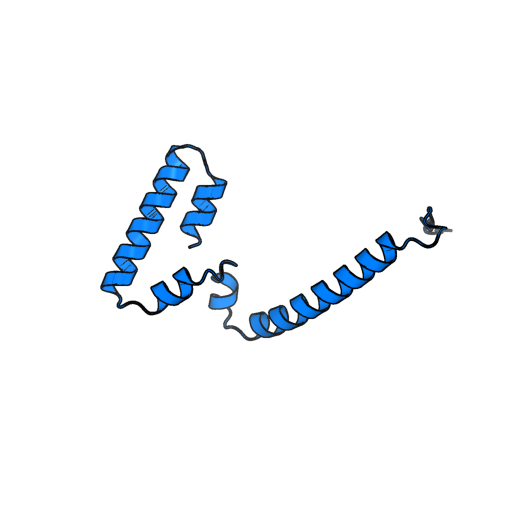25 8.043 1.00 92.50 90 SER A CA 1
ATOM 738 C C . SER A 1 90 ? -6.917 2.602 7.657 1.00 92.50 90 SER A C 1
ATOM 740 O O . SER A 1 90 ? -6.274 2.403 6.635 1.00 92.50 90 SER A O 1
ATOM 742 N N . ASP A 1 91 ? -7.407 1.617 8.413 1.00 91.88 91 ASP A N 1
ATOM 743 C CA . ASP A 1 91 ? -7.132 0.203 8.157 1.00 91.88 91 ASP A CA 1
ATOM 744 C C . ASP A 1 91 ? -7.701 -0.239 6.796 1.00 91.88 91 ASP A C 1
ATOM 746 O O . ASP A 1 91 ? -7.098 -1.049 6.098 1.00 91.88 91 ASP A O 1
ATOM 750 N N . ALA A 1 92 ? -8.860 0.298 6.393 1.00 93.50 92 ALA A N 1
ATOM 751 C CA . ALA A 1 92 ? -9.447 0.022 5.084 1.00 93.50 92 ALA A CA 1
ATOM 752 C C . ALA A 1 92 ? -8.584 0.565 3.936 1.00 93.50 92 ALA A C 1
ATOM 754 O O . ALA A 1 92 ? -8.387 -0.136 2.947 1.00 93.50 92 ALA A O 1
ATOM 755 N N . VAL A 1 93 ? -8.055 1.789 4.066 1.00 90.88 93 VAL A N 1
ATOM 756 C CA . VAL A 1 93 ? -7.121 2.369 3.085 1.00 90.88 93 VAL A CA 1
ATOM 757 C C . VAL A 1 93 ? -5.855 1.529 3.011 1.00 90.88 93 VAL A C 1
ATOM 759 O O . VAL A 1 93 ? -5.515 1.083 1.919 1.00 90.88 93 VAL A O 1
ATOM 762 N N . ASP A 1 94 ? -5.241 1.217 4.156 1.00 88.75 94 ASP A N 1
ATOM 763 C CA . ASP A 1 94 ? -4.061 0.348 4.218 1.00 88.75 94 ASP A CA 1
ATOM 764 C C . ASP A 1 94 ? -4.317 -0.983 3.507 1.00 88.75 94 ASP A C 1
ATOM 766 O O . ASP A 1 94 ? -3.422 -1.528 2.863 1.00 88.75 94 ASP A O 1
ATOM 770 N N . LYS A 1 95 ? -5.554 -1.492 3.593 1.00 90.50 95 LYS A N 1
ATOM 771 C CA . LYS A 1 95 ? -5.953 -2.723 2.928 1.00 90.50 95 LYS A CA 1
ATOM 772 C C . LYS A 1 95 ? -6.096 -2.587 1.416 1.00 90.50 95 LYS A C 1
ATOM 774 O O . LYS A 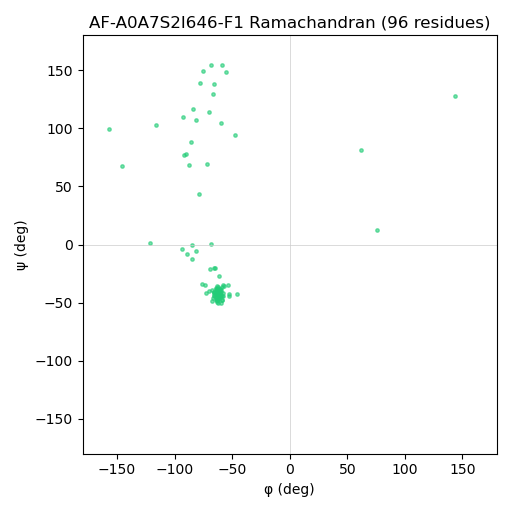1 95 ? -5.666 -3.478 0.697 1.00 90.50 95 LYS A O 1
ATOM 779 N N . TYR A 1 96 ? -6.679 -1.501 0.920 1.00 89.56 96 TYR A N 1
ATOM 780 C CA . TYR A 1 96 ? -6.799 -1.262 -0.523 1.00 89.56 96 TYR A CA 1
ATOM 781 C C . TYR A 1 96 ? -5.460 -0.969 -1.207 1.00 89.56 96 TYR A C 1
ATOM 783 O O . TYR A 1 96 ? -5.358 -1.117 -2.424 1.00 89.56 96 TYR A O 1
ATOM 791 N N . GLU A 1 97 ? -4.459 -0.543 -0.440 1.00 85.31 97 GLU A N 1
ATOM 792 C CA . GLU A 1 97 ? -3.094 -0.309 -0.915 1.00 85.31 97 GLU A CA 1
ATOM 793 C C . GLU A 1 97 ? -2.239 -1.595 -1.011 1.00 85.31 97 GLU A C 1
ATOM 795 O O . GLU A 1 97 ? -1.107 -1.534 -1.504 1.00 85.31 97 GLU A O 1
ATOM 800 N N . GLU A 1 98 ? -2.749 -2.751 -0.555 1.00 83.75 98 GLU A N 1
ATOM 801 C CA . GLU A 1 98 ? -2.093 -4.073 -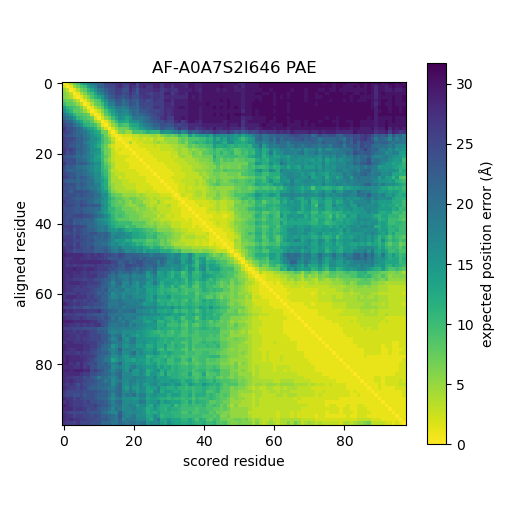0.674 1.00 83.75 98 GLU A CA 1
ATOM 802 C C . GLU A 1 98 ? -2.211 -4.691 -2.079 1.00 83.75 98 GLU A C 1
ATOM 804 O O . GLU A 1 98 ? -1.163 -5.137 -2.614 1.00 83.75 98 GLU A O 1
#